Protein AF-A0A0B7BTR5-F1 (afdb_monomer)

Secondary structure (DSSP, 8-state):
--HHHHHHHHHHHHHHHHHHTT--GGG---HHHHHHHHTPPPHHHHHHHHHHHHHHHHHTS-TTSHHHHHHT-----

Structure (mmCIF, N/CA/C/O backbone):
data_AF-A0A0B7BTR5-F1
#
_entry.id   AF-A0A0B7BTR5-F1
#
loop_
_atom_site.group_PDB
_atom_site.id
_atom_site.type_symbol
_atom_site.label_atom_id
_atom_site.label_alt_id
_atom_site.label_comp_id
_atom_site.label_asym_id
_atom_site.label_entity_id
_atom_site.label_seq_id
_atom_site.pdbx_PDB_ins_code
_atom_site.Cartn_x
_atom_site.Cartn_y
_atom_site.Cartn_z
_atom_site.occupancy
_atom_site.B_iso_or_equiv
_atom_site.auth_seq_id
_atom_site.auth_comp_id
_atom_site.auth_asym_id
_atom_site.auth_atom_id
_atom_site.pdbx_PDB_model_num
ATOM 1 N N . MET A 1 1 ? 8.921 -3.186 -1.279 1.00 79.62 1 MET A N 1
ATOM 2 C CA . MET A 1 1 ? 8.422 -2.138 -0.360 1.00 79.62 1 MET A CA 1
ATOM 3 C C . MET A 1 1 ? 9.121 -2.406 0.955 1.00 79.62 1 MET A C 1
ATOM 5 O O . MET A 1 1 ? 9.101 -3.555 1.370 1.00 79.62 1 MET A O 1
ATOM 9 N N . THR A 1 2 ? 9.866 -1.448 1.505 1.00 93.12 2 THR A N 1
ATOM 10 C CA . THR A 1 2 ? 10.604 -1.674 2.760 1.00 93.12 2 THR A CA 1
ATOM 11 C C . THR A 1 2 ? 9.644 -1.587 3.942 1.00 93.12 2 THR A C 1
ATOM 13 O O . THR A 1 2 ? 8.664 -0.846 3.866 1.00 93.12 2 THR A O 1
ATOM 16 N N . LYS A 1 3 ? 9.933 -2.298 5.040 1.00 91.88 3 LYS A N 1
ATOM 17 C CA . LYS A 1 3 ? 9.104 -2.268 6.261 1.00 91.88 3 LYS A CA 1
ATOM 18 C C . LYS A 1 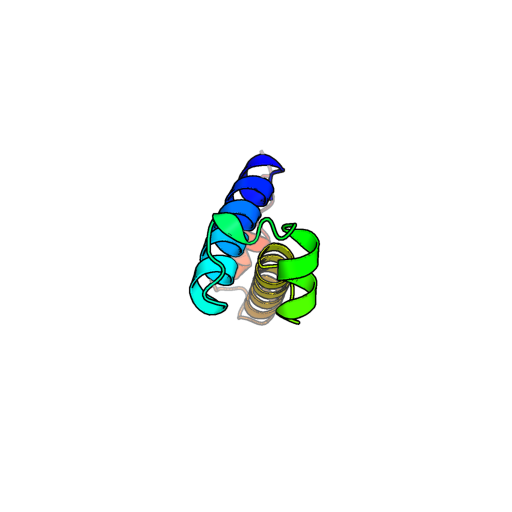3 ? 8.877 -0.842 6.790 1.00 91.88 3 LYS A C 1
ATOM 20 O O . LYS A 1 3 ? 7.784 -0.533 7.250 1.00 91.88 3 LYS A O 1
ATOM 25 N N . ASP A 1 4 ? 9.873 0.037 6.663 1.00 95.88 4 ASP A N 1
ATOM 26 C CA . ASP A 1 4 ? 9.760 1.456 7.038 1.00 95.88 4 ASP A CA 1
ATOM 27 C C . ASP A 1 4 ? 8.677 2.194 6.229 1.00 95.88 4 ASP A C 1
ATOM 29 O O . ASP A 1 4 ? 7.802 2.850 6.795 1.00 95.88 4 ASP A O 1
ATOM 33 N N . ILE A 1 5 ? 8.677 2.029 4.902 1.00 94.50 5 ILE A N 1
ATOM 34 C CA . ILE A 1 5 ? 7.668 2.643 4.029 1.00 94.50 5 ILE A CA 1
ATOM 35 C C . ILE A 1 5 ? 6.276 2.076 4.337 1.00 94.50 5 ILE A C 1
ATOM 37 O O . ILE A 1 5 ? 5.301 2.826 4.341 1.00 94.50 5 ILE A O 1
ATOM 41 N N . GLU A 1 6 ? 6.169 0.774 4.617 1.00 93.31 6 GLU A N 1
ATOM 42 C CA . GLU A 1 6 ? 4.895 0.148 5.004 1.00 93.31 6 GLU A CA 1
ATOM 43 C C . GLU A 1 6 ? 4.345 0.738 6.303 1.00 93.31 6 GLU A C 1
ATOM 45 O O . GLU A 1 6 ? 3.171 1.100 6.358 1.00 93.31 6 GLU A O 1
ATOM 50 N N . SER A 1 7 ? 5.199 0.911 7.314 1.00 92.94 7 SER A N 1
ATOM 51 C CA . SER A 1 7 ? 4.817 1.519 8.592 1.00 92.94 7 SER A CA 1
ATOM 52 C C . SER A 1 7 ? 4.308 2.953 8.414 1.00 92.94 7 SER A C 1
ATOM 54 O O . SER A 1 7 ? 3.226 3.300 8.894 1.00 92.94 7 SER A O 1
ATOM 56 N N . LYS A 1 8 ? 5.026 3.773 7.633 1.00 94.94 8 LYS A N 1
ATOM 57 C CA . LYS A 1 8 ? 4.625 5.158 7.328 1.00 94.94 8 LYS A CA 1
ATOM 58 C C . LYS A 1 8 ? 3.286 5.227 6.595 1.00 94.94 8 LYS A C 1
ATOM 60 O O . LYS A 1 8 ? 2.450 6.070 6.921 1.00 94.94 8 LYS A O 1
ATOM 65 N N . LEU A 1 9 ? 3.061 4.330 5.636 1.00 94.50 9 LEU A N 1
ATOM 66 C CA . LEU A 1 9 ? 1.794 4.241 4.910 1.00 94.50 9 LEU A CA 1
ATOM 67 C C . LEU A 1 9 ? 0.635 3.833 5.826 1.00 94.50 9 LEU A C 1
ATOM 69 O O . LEU A 1 9 ? -0.423 4.455 5.766 1.00 94.50 9 LEU A O 1
ATOM 73 N N . ASN A 1 10 ? 0.841 2.852 6.705 1.00 91.25 10 ASN A N 1
ATOM 74 C CA . ASN A 1 10 ? -0.177 2.421 7.665 1.00 91.25 10 ASN A CA 1
ATOM 75 C C . ASN A 1 10 ? -0.525 3.541 8.662 1.00 91.25 10 ASN A C 1
ATOM 77 O O . ASN A 1 10 ? -1.698 3.762 8.962 1.00 91.25 10 ASN A O 1
ATOM 81 N N . ALA A 1 11 ? 0.475 4.286 9.148 1.00 92.25 11 ALA A N 1
ATOM 82 C CA . ALA A 1 11 ? 0.259 5.431 10.033 1.00 92.25 11 ALA A CA 1
ATOM 83 C C . ALA A 1 11 ? -0.537 6.551 9.341 1.00 92.25 11 ALA A C 1
ATOM 85 O O . ALA A 1 11 ? -1.483 7.093 9.921 1.00 92.25 11 ALA A O 1
ATOM 86 N N . PHE A 1 12 ? -0.193 6.863 8.087 1.00 93.50 12 PHE A N 1
ATOM 87 C CA . PHE A 1 12 ? -0.942 7.811 7.263 1.00 93.50 12 PHE A CA 1
ATOM 88 C C . PHE A 1 12 ? -2.401 7.372 7.087 1.00 93.50 12 PHE A C 1
ATOM 90 O O . PHE A 1 12 ? -3.322 8.148 7.334 1.00 93.50 12 PHE A O 1
ATOM 97 N N . GLU A 1 13 ? -2.613 6.112 6.723 1.00 93.88 13 GLU A N 1
ATOM 98 C CA . GLU A 1 13 ? -3.938 5.549 6.494 1.00 93.88 13 GLU A CA 1
ATOM 99 C C . GLU A 1 13 ? -4.804 5.569 7.764 1.00 93.88 13 GLU A C 1
ATOM 101 O O . GLU A 1 13 ? -5.948 6.020 7.721 1.00 93.88 13 GLU A O 1
ATOM 106 N N . ASN A 1 14 ? -4.243 5.189 8.916 1.00 92.06 14 ASN A N 1
ATOM 107 C CA . ASN A 1 14 ? -4.939 5.250 10.204 1.00 92.06 14 ASN A CA 1
ATOM 108 C C . ASN A 1 14 ? -5.326 6.687 10.586 1.00 92.06 14 ASN A C 1
ATOM 110 O O . ASN A 1 14 ? -6.419 6.913 11.109 1.00 92.06 14 ASN A O 1
ATOM 114 N N . ARG A 1 15 ? -4.464 7.674 10.302 1.00 92.81 15 ARG A N 1
ATOM 115 C CA . ARG A 1 15 ? -4.780 9.095 10.515 1.00 92.81 15 ARG A CA 1
ATOM 116 C C . ARG A 1 15 ? -5.945 9.544 9.630 1.00 92.81 15 ARG A C 1
ATOM 118 O O . ARG A 1 15 ? -6.836 10.242 10.112 1.00 92.81 15 ARG A O 1
ATOM 125 N N . CYS A 1 16 ? -5.956 9.139 8.360 1.00 93.69 16 CYS A N 1
ATOM 126 C CA . CYS A 1 16 ? -7.058 9.426 7.443 1.00 93.69 16 CYS A CA 1
ATOM 127 C C . CYS A 1 16 ? -8.368 8.784 7.911 1.00 93.69 16 CYS A C 1
ATOM 129 O O . CYS A 1 16 ? -9.377 9.479 7.995 1.00 93.69 16 CYS A O 1
ATOM 131 N N . LEU A 1 17 ? -8.350 7.499 8.276 1.00 93.56 17 LEU A N 1
ATOM 132 C CA . LEU A 1 17 ? -9.540 6.785 8.741 1.00 93.56 17 LEU A CA 1
ATOM 133 C C . LEU A 1 17 ? -10.141 7.396 10.007 1.00 93.56 17 LEU A C 1
ATOM 135 O O . LEU A 1 17 ? -11.351 7.602 10.060 1.00 93.56 17 LEU A O 1
ATOM 139 N N . ARG A 1 18 ? -9.309 7.750 10.996 1.00 93.25 18 ARG A N 1
ATOM 140 C CA . ARG A 1 18 ? -9.773 8.442 12.212 1.00 93.25 18 ARG A CA 1
ATOM 141 C C . ARG A 1 18 ? -10.481 9.753 11.880 1.00 93.25 18 ARG A C 1
ATOM 143 O O . ARG A 1 18 ? -11.523 10.039 12.458 1.00 93.25 18 ARG A O 1
ATOM 150 N N . LYS A 1 19 ? -9.949 10.517 10.920 1.00 93.88 19 LYS A N 1
ATOM 151 C CA . LYS A 1 19 ? -10.561 11.775 10.474 1.00 93.88 19 LYS A CA 1
ATOM 152 C C . LYS A 1 19 ? -11.877 11.547 9.722 1.00 93.88 19 LYS A C 1
ATOM 154 O O . LYS A 1 19 ? -12.834 12.265 9.977 1.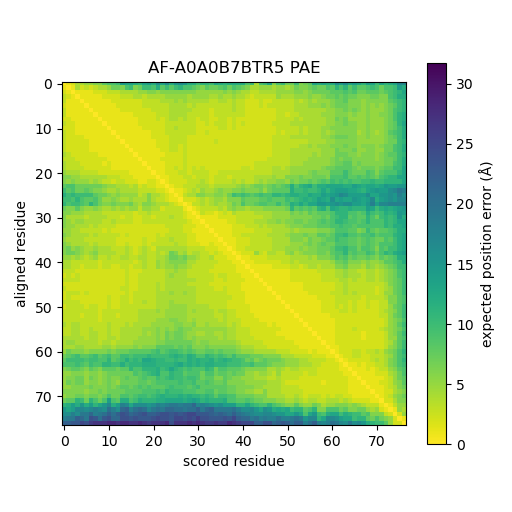00 93.88 19 LYS A O 1
ATOM 159 N N . ILE A 1 20 ? 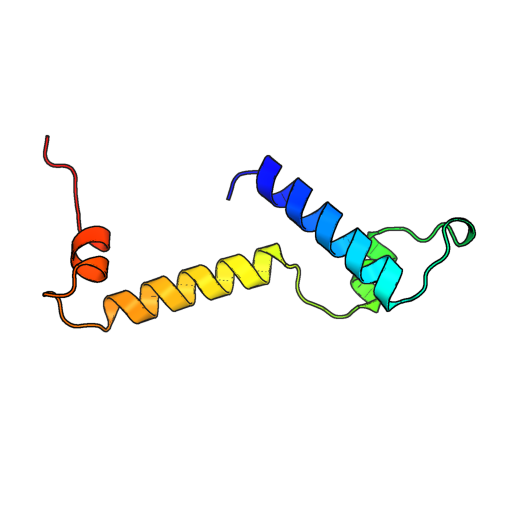-11.929 10.564 8.821 1.00 94.06 20 ILE A N 1
ATOM 160 C CA . ILE A 1 20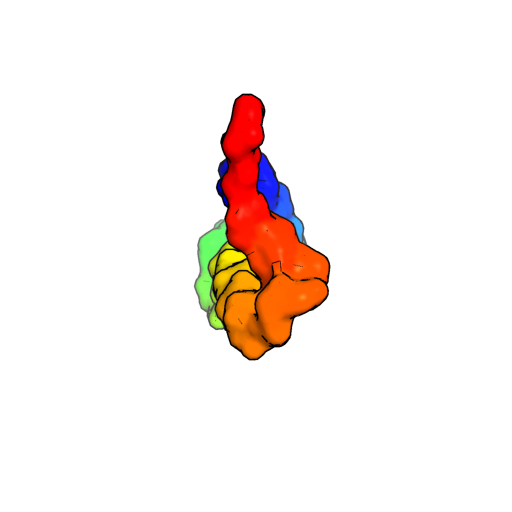 ? -13.128 10.242 8.026 1.00 94.06 20 ILE A CA 1
ATOM 161 C C . ILE A 1 20 ? -14.263 9.741 8.923 1.00 94.06 20 ILE A C 1
ATOM 163 O O . ILE A 1 20 ? -15.401 10.164 8.763 1.00 94.06 20 ILE A O 1
ATOM 167 N N . MET A 1 21 ? -13.949 8.875 9.887 1.00 92.38 21 MET A N 1
ATOM 168 C CA . MET A 1 21 ? -14.928 8.328 10.830 1.00 92.38 21 MET A CA 1
ATOM 169 C C . MET A 1 21 ? -15.198 9.244 12.031 1.00 92.38 21 MET A C 1
ATOM 171 O O . MET A 1 21 ? -15.930 8.853 12.933 1.00 92.38 21 MET A O 1
ATOM 175 N N . ASN A 1 22 ? -14.611 10.445 12.052 1.00 93.94 22 ASN A N 1
ATOM 176 C CA . ASN A 1 22 ? -14.771 11.436 13.116 1.00 93.94 22 ASN A CA 1
ATOM 177 C C . ASN A 1 22 ?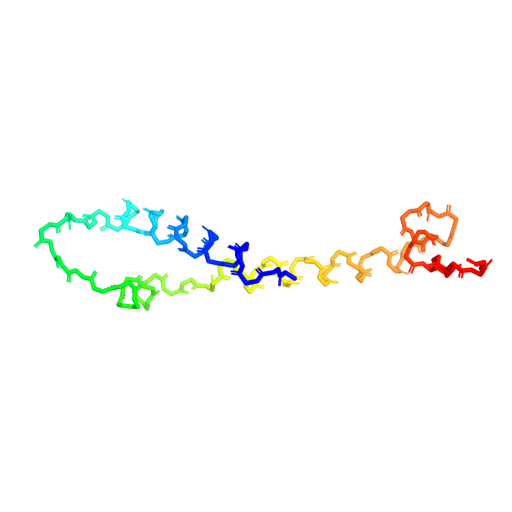 -14.467 10.902 14.533 1.00 93.94 22 ASN A C 1
ATOM 179 O O . ASN A 1 22 ? -15.119 11.284 15.501 1.00 93.94 22 ASN A O 1
ATOM 183 N N . ILE A 1 23 ? -13.470 10.021 14.657 1.00 92.62 23 ILE A N 1
ATOM 184 C CA . ILE A 1 23 ? -13.094 9.401 15.934 1.00 92.62 23 ILE A CA 1
ATOM 185 C C . ILE A 1 23 ? -12.283 10.399 16.749 1.00 92.62 23 ILE A C 1
ATOM 187 O O . ILE A 1 23 ? -11.180 10.799 16.350 1.00 92.62 23 ILE A O 1
ATOM 191 N N . LYS A 1 24 ? -12.810 10.771 17.913 1.00 90.12 24 LYS A N 1
ATOM 192 C CA . LYS A 1 24 ? -12.119 11.666 18.840 1.00 90.12 24 LYS A CA 1
ATOM 193 C C . LYS A 1 24 ? -11.017 10.929 19.597 1.00 90.12 24 LYS A C 1
ATOM 195 O O . LYS A 1 24 ? -11.023 9.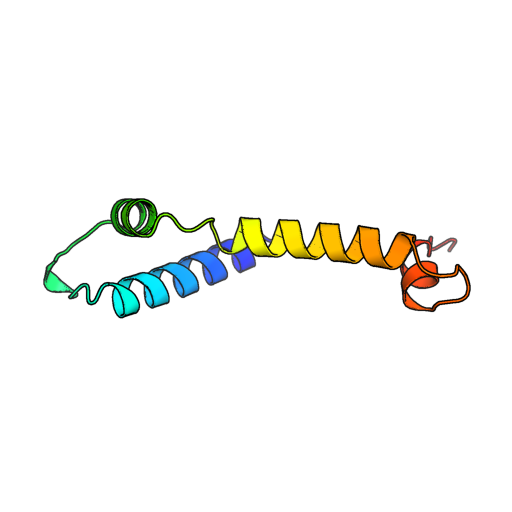710 19.752 1.00 90.12 24 LYS A O 1
ATOM 200 N N . TRP A 1 25 ? -10.045 11.688 20.095 1.00 83.12 25 TRP A N 1
ATOM 201 C CA . TRP A 1 25 ? -8.909 11.137 20.842 1.00 83.12 25 TRP A CA 1
ATOM 202 C C . TRP A 1 25 ? -9.335 10.419 22.136 1.00 83.12 25 TRP A C 1
ATOM 204 O O . TRP A 1 25 ? -8.661 9.484 22.555 1.00 83.12 25 TRP A O 1
ATOM 214 N N . ASN A 1 26 ? -10.461 10.818 22.734 1.00 90.62 26 ASN A N 1
ATOM 215 C CA . ASN A 1 26 ? -11.003 10.252 23.970 1.00 90.62 26 ASN A CA 1
ATOM 216 C C . ASN A 1 26 ? -11.854 8.987 23.758 1.00 90.62 26 ASN A C 1
ATOM 218 O O . ASN A 1 26 ? -12.273 8.377 24.734 1.00 90.62 26 ASN A O 1
ATOM 222 N N . GLU A 1 27 ? -12.109 8.579 22.512 1.00 86.81 27 GLU A N 1
ATOM 223 C CA . GLU A 1 27 ? -12.862 7.354 22.204 1.00 86.81 27 GLU A CA 1
ATOM 224 C C . GLU A 1 27 ? -11.984 6.089 22.253 1.00 86.81 27 GLU A C 1
ATOM 226 O O . GLU A 1 27 ? -12.503 4.995 22.068 1.00 86.81 27 GLU A O 1
ATOM 231 N N . PHE A 1 28 ? -10.665 6.227 22.479 1.00 82.00 28 PHE A N 1
ATOM 232 C CA . PHE A 1 28 ? -9.675 5.151 22.690 1.00 82.00 28 PHE A CA 1
ATOM 233 C C . PHE A 1 28 ? -9.849 3.884 21.829 1.00 82.00 28 PHE A C 1
ATOM 235 O O . PHE A 1 28 ? -9.524 2.778 22.256 1.00 82.00 28 PHE A O 1
ATOM 242 N N . ARG A 1 29 ? -10.303 4.035 20.580 1.00 87.56 29 ARG A N 1
ATOM 243 C CA . ARG A 1 29 ? -10.442 2.910 19.650 1.00 87.56 29 ARG A CA 1
ATOM 244 C C . ARG A 1 29 ? -9.099 2.438 19.125 1.00 87.56 29 ARG A C 1
ATOM 246 O O . ARG A 1 29 ? -8.253 3.251 18.702 1.00 87.56 29 ARG A O 1
ATOM 253 N N . ARG A 1 30 ? -8.933 1.118 19.105 1.00 89.62 30 ARG A N 1
ATOM 254 C CA . ARG A 1 30 ? -7.740 0.474 18.571 1.00 89.62 30 ARG A CA 1
ATOM 255 C C . ARG A 1 30 ? -7.693 0.631 17.050 1.00 89.62 30 ARG A C 1
ATOM 257 O O . ARG A 1 30 ? -8.695 0.874 16.381 1.00 89.62 30 ARG A O 1
ATOM 264 N N . SER A 1 31 ? -6.488 0.599 16.491 1.00 87.81 31 SER A N 1
ATOM 265 C CA . SER A 1 31 ? -6.294 0.890 15.063 1.00 87.81 31 SER A CA 1
ATOM 266 C C . SER A 1 31 ? -6.783 -0.239 14.145 1.00 87.81 31 SER A C 1
ATOM 268 O O . SER A 1 31 ? -7.140 0.034 13.003 1.00 87.81 31 SER A O 1
ATOM 270 N N . ASP A 1 32 ? -6.805 -1.475 14.637 1.00 88.94 32 ASP A N 1
ATOM 271 C CA . ASP A 1 32 ? -7.424 -2.652 14.015 1.00 88.94 32 ASP A CA 1
ATOM 272 C C . ASP A 1 32 ? -8.955 -2.541 13.985 1.00 88.94 32 ASP A C 1
ATOM 274 O O . ASP A 1 32 ? -9.543 -2.694 12.923 1.00 88.94 32 ASP A O 1
ATOM 278 N N . GLU A 1 33 ? -9.604 -2.124 15.073 1.00 91.75 33 GLU A N 1
ATOM 279 C CA . GLU A 1 33 ? -11.065 -1.904 15.078 1.00 91.75 33 GLU A CA 1
ATOM 280 C C . GLU A 1 33 ? -11.487 -0.846 14.044 1.00 91.75 33 GLU A C 1
ATOM 282 O O . GLU A 1 33 ? -12.429 -1.018 13.274 1.00 91.75 33 GLU A O 1
ATOM 287 N N . ILE A 1 34 ? -10.734 0.255 13.978 1.00 90.94 34 ILE A N 1
ATOM 288 C CA . ILE A 1 34 ? -10.915 1.334 12.993 1.00 90.94 34 ILE A CA 1
ATOM 289 C C . ILE A 1 34 ? -10.728 0.813 11.567 1.00 90.94 34 ILE A C 1
ATOM 291 O O . ILE A 1 34 ? -11.394 1.271 10.634 1.00 90.94 34 ILE A O 1
ATOM 295 N N . ARG A 1 35 ? -9.810 -0.138 11.389 1.00 91.00 35 ARG A N 1
ATOM 296 C CA . ARG A 1 35 ? -9.560 -0.769 10.101 1.00 91.00 35 ARG A CA 1
ATOM 297 C C . ARG A 1 35 ? -10.742 -1.619 9.671 1.00 91.00 35 ARG A C 1
ATOM 299 O O . ARG A 1 35 ? -11.220 -1.441 8.550 1.00 91.00 35 ARG A O 1
ATOM 306 N N . ASP A 1 36 ? -11.211 -2.481 10.559 1.00 91.25 36 ASP A N 1
ATOM 307 C CA . ASP A 1 36 ? -12.300 -3.413 10.286 1.00 91.25 36 ASP A CA 1
ATOM 308 C C . ASP A 1 36 ? -13.593 -2.658 9.971 1.00 91.25 36 ASP A C 1
ATOM 310 O O . ASP A 1 36 ? -14.262 -2.952 8.980 1.00 91.25 36 ASP A O 1
ATOM 314 N N . MET A 1 37 ? -13.867 -1.579 10.713 1.00 90.69 37 MET A N 1
ATOM 315 C CA . MET A 1 37 ? -14.992 -0.680 10.442 1.00 90.69 37 MET A CA 1
ATOM 316 C C . MET A 1 37 ? -14.934 -0.020 9.062 1.00 90.69 37 MET A C 1
ATOM 318 O O . MET A 1 37 ? -15.975 0.248 8.467 1.00 90.69 37 MET A O 1
ATOM 322 N N . SER A 1 38 ? -13.736 0.270 8.544 1.00 91.44 38 SER A N 1
ATOM 323 C CA . SER A 1 38 ? -13.604 0.932 7.242 1.00 91.44 38 SER A CA 1
ATOM 324 C C . SER A 1 38 ? -14.012 0.035 6.068 1.00 91.44 38 SER A C 1
ATOM 326 O O . SER A 1 38 ? -14.340 0.546 4.994 1.00 91.44 38 SER A O 1
ATOM 328 N N . GLY A 1 39 ? -13.916 -1.292 6.227 1.00 90.31 39 GLY A N 1
ATOM 329 C CA . GLY A 1 39 ? -14.084 -2.263 5.141 1.00 90.31 39 GLY A CA 1
ATOM 330 C C . GLY A 1 39 ? -13.126 -2.061 3.955 1.00 90.31 39 GLY A C 1
ATOM 331 O O . GLY A 1 39 ? -13.301 -2.684 2.907 1.00 90.31 39 GLY A O 1
ATOM 332 N N . GLN A 1 40 ? -12.134 -1.169 4.074 1.00 89.31 40 GLN A N 1
ATOM 333 C CA . GLN A 1 40 ? -11.223 -0.831 2.988 1.00 89.31 40 GLN A CA 1
ATOM 334 C C . GLN A 1 40 ? -10.015 -1.772 2.968 1.00 89.31 40 GLN A C 1
ATOM 336 O O . GLN A 1 40 ? -9.469 -2.115 4.022 1.00 89.31 40 GLN A O 1
ATOM 341 N N . PRO A 1 41 ? -9.524 -2.147 1.774 1.00 91.25 41 PRO A N 1
ATOM 342 C CA . PRO A 1 41 ? -8.265 -2.864 1.663 1.00 91.25 41 PRO A CA 1
ATOM 343 C C . PRO A 1 41 ? -7.111 -1.976 2.134 1.00 91.25 41 PRO A C 1
ATOM 345 O O . PRO A 1 41 ? -7.085 -0.782 1.838 1.00 91.25 41 PRO A O 1
ATOM 348 N N . LEU A 1 42 ? -6.113 -2.583 2.781 1.00 90.31 42 LEU A N 1
ATOM 349 C CA . LEU A 1 42 ? -4.894 -1.882 3.188 1.00 90.31 42 LEU A CA 1
ATOM 350 C C . LEU A 1 42 ? -4.271 -1.128 2.006 1.00 90.31 42 LEU A C 1
ATOM 352 O O . LEU A 1 42 ? -4.106 -1.680 0.907 1.00 90.31 42 LEU A O 1
ATOM 356 N N . VAL A 1 43 ? -3.841 0.108 2.252 1.00 92.31 43 VAL A N 1
ATOM 357 C CA . VAL A 1 43 ? -3.160 0.948 1.254 1.00 92.31 43 VAL A CA 1
ATOM 358 C C . VAL A 1 43 ? -1.966 0.229 0.613 1.00 92.31 43 VAL A C 1
ATOM 360 O O . VAL A 1 43 ? -1.737 0.325 -0.596 1.00 92.31 43 VAL A O 1
ATOM 363 N N . THR A 1 44 ? -1.245 -0.574 1.395 1.00 92.50 44 THR A N 1
ATOM 364 C CA . THR A 1 44 ? -0.120 -1.400 0.942 1.00 92.50 44 THR A CA 1
ATOM 365 C C . THR A 1 44 ? -0.558 -2.441 -0.091 1.00 92.50 44 THR A C 1
ATOM 367 O O . THR A 1 44 ? 0.084 -2.582 -1.137 1.00 92.50 44 THR A O 1
ATOM 370 N N . THR A 1 45 ? -1.687 -3.114 0.139 1.00 92.94 45 THR A N 1
ATOM 371 C CA . THR A 1 45 ? -2.304 -4.068 -0.795 1.00 92.94 45 THR A CA 1
ATOM 372 C C . THR A 1 45 ? -2.725 -3.380 -2.091 1.00 92.94 45 THR A C 1
ATOM 374 O O . THR A 1 45 ? -2.429 -3.874 -3.184 1.00 92.94 45 THR A O 1
ATOM 377 N N . VAL A 1 46 ? -3.344 -2.198 -1.998 1.00 94.62 46 VAL A N 1
ATOM 378 C CA . VAL A 1 46 ? -3.752 -1.409 -3.172 1.00 94.62 46 VAL A CA 1
ATOM 379 C C . VAL A 1 46 ? -2.540 -0.999 -4.010 1.00 94.62 46 VAL A C 1
ATOM 381 O O . VAL A 1 46 ? -2.540 -1.184 -5.231 1.00 94.62 46 VAL A O 1
ATOM 384 N N . ILE A 1 47 ? -1.482 -0.490 -3.373 1.00 94.56 47 ILE A N 1
ATOM 385 C CA . ILE A 1 47 ? -0.243 -0.088 -4.054 1.00 94.56 47 ILE A CA 1
ATOM 386 C C . ILE A 1 47 ? 0.412 -1.290 -4.739 1.00 94.56 47 ILE A C 1
ATOM 388 O O . ILE A 1 47 ? 0.795 -1.189 -5.907 1.00 94.56 47 ILE A O 1
ATOM 392 N N . ARG A 1 48 ? 0.506 -2.443 -4.063 1.00 94.56 48 ARG A N 1
ATOM 393 C CA . ARG A 1 48 ? 1.060 -3.677 -4.653 1.00 94.56 48 ARG A CA 1
ATOM 394 C C . ARG A 1 48 ? 0.254 -4.114 -5.876 1.00 94.56 48 ARG A C 1
ATOM 396 O O . ARG A 1 48 ? 0.841 -4.349 -6.930 1.00 94.56 48 ARG A O 1
ATOM 403 N N . LYS A 1 49 ? -1.080 -4.131 -5.782 1.00 96.44 49 LYS A N 1
ATOM 404 C CA . LYS A 1 49 ? -1.966 -4.467 -6.910 1.00 96.44 49 LYS A CA 1
ATOM 405 C C . LYS A 1 49 ? -1.776 -3.513 -8.093 1.00 96.44 49 LYS A C 1
ATOM 407 O O . LYS A 1 49 ? -1.702 -3.959 -9.238 1.00 96.44 49 LYS A O 1
ATOM 412 N N . ARG A 1 50 ? -1.666 -2.205 -7.836 1.00 96.69 50 ARG A N 1
ATOM 413 C CA . ARG A 1 50 ? -1.431 -1.192 -8.881 1.00 96.69 50 ARG A CA 1
ATOM 414 C C . ARG A 1 50 ? -0.067 -1.355 -9.547 1.00 96.69 50 ARG A C 1
ATOM 416 O O . ARG A 1 50 ? -0.002 -1.285 -10.770 1.00 96.69 50 ARG A O 1
ATOM 423 N N . ARG A 1 51 ? 0.992 -1.632 -8.778 1.00 95.31 51 ARG A N 1
ATOM 424 C CA . ARG A 1 51 ? 2.332 -1.918 -9.320 1.00 95.31 51 ARG A CA 1
ATOM 425 C C . ARG A 1 51 ? 2.309 -3.119 -10.262 1.00 95.31 51 ARG A C 1
ATOM 427 O O . ARG A 1 51 ? 2.774 -3.002 -11.389 1.00 95.31 51 ARG A O 1
ATOM 434 N N . TRP A 1 52 ? 1.690 -4.226 -9.855 1.00 96.19 52 TRP A N 1
ATOM 435 C CA . TRP A 1 52 ? 1.564 -5.406 -10.717 1.00 96.19 52 TRP A CA 1
ATOM 436 C C . TRP A 1 52 ? 0.745 -5.140 -11.978 1.00 96.19 52 TRP A C 1
ATOM 438 O O . TRP A 1 52 ? 1.139 -5.541 -13.073 1.00 96.19 52 TRP A O 1
ATOM 448 N N . ARG A 1 53 ? -0.365 -4.403 -11.854 1.00 97.38 53 ARG A N 1
ATOM 449 C CA . ARG A 1 53 ? -1.153 -3.980 -13.017 1.00 97.38 53 ARG A CA 1
ATOM 450 C C . ARG A 1 53 ? -0.325 -3.124 -13.976 1.00 97.38 53 ARG A C 1
ATOM 452 O O . ARG A 1 53 ? -0.437 -3.313 -15.183 1.00 97.38 53 ARG A O 1
ATOM 459 N N . TYR A 1 54 ? 0.497 -2.217 -13.452 1.00 95.38 54 TYR A N 1
ATOM 460 C CA . TYR A 1 54 ? 1.386 -1.381 -14.254 1.00 95.38 54 TYR A CA 1
ATOM 461 C C . TYR A 1 54 ? 2.440 -2.215 -14.989 1.00 95.38 54 TYR A C 1
ATOM 463 O O . TYR A 1 54 ? 2.573 -2.068 -16.198 1.00 95.38 54 TYR A O 1
ATOM 471 N N . VAL A 1 55 ? 3.106 -3.153 -14.307 1.00 95.12 55 VAL A N 1
ATOM 472 C CA . VAL A 1 55 ? 4.056 -4.082 -14.947 1.00 95.12 55 VAL A CA 1
ATOM 473 C C . VAL A 1 55 ? 3.377 -4.846 -16.084 1.00 95.12 55 VAL A C 1
ATOM 475 O O . VAL A 1 55 ? 3.847 -4.811 -17.219 1.00 95.12 55 VAL A O 1
ATOM 478 N N . GLY A 1 56 ? 2.216 -5.454 -15.824 1.00 95.75 56 GLY A N 1
ATOM 479 C CA . GLY A 1 56 ? 1.464 -6.168 -16.855 1.00 95.75 56 GLY A CA 1
ATOM 480 C C . GLY A 1 56 ? 1.001 -5.266 -18.005 1.00 95.75 56 GLY A C 1
ATOM 481 O O . GLY A 1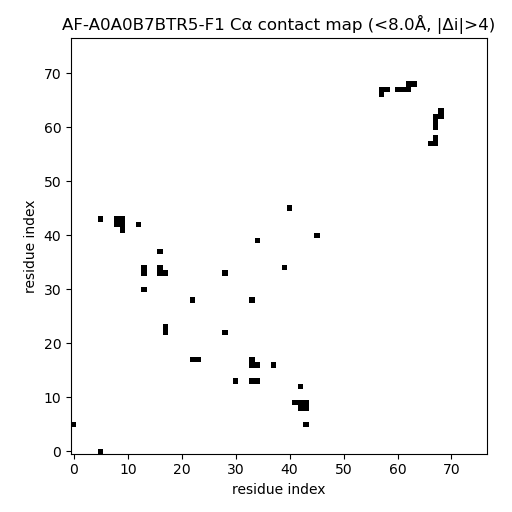 56 ? 0.950 -5.704 -19.152 1.00 95.75 56 GLY A O 1
ATOM 482 N N . HIS A 1 57 ? 0.650 -4.006 -17.739 1.00 95.12 57 HIS A N 1
ATOM 483 C CA . HIS A 1 57 ? 0.330 -3.043 -18.794 1.00 95.12 57 HIS A CA 1
ATOM 484 C C . HIS A 1 57 ? 1.554 -2.749 -19.665 1.00 95.12 57 HIS A C 1
ATOM 486 O O . HIS A 1 57 ? 1.455 -2.794 -20.889 1.00 95.12 57 HIS A O 1
ATOM 492 N N . THR A 1 58 ? 2.708 -2.501 -19.046 1.00 95.19 58 THR A N 1
ATOM 493 C CA . THR A 1 58 ? 3.950 -2.203 -19.760 1.00 95.19 58 THR A CA 1
ATOM 494 C C . THR A 1 58 ? 4.418 -3.385 -20.604 1.00 95.19 58 THR A C 1
ATOM 496 O O . THR A 1 58 ? 4.802 -3.187 -21.753 1.00 95.19 58 THR A O 1
ATOM 499 N N . LEU A 1 59 ? 4.296 -4.619 -20.104 1.00 93.88 59 LEU A N 1
ATOM 500 C CA . LEU A 1 59 ? 4.649 -5.827 -20.859 1.00 93.88 59 LEU A CA 1
ATOM 501 C C . LEU A 1 59 ? 3.788 -6.039 -22.118 1.00 93.88 59 LEU A C 1
ATOM 503 O O . LEU A 1 59 ? 4.273 -6.612 -23.090 1.00 93.88 59 LEU A O 1
ATOM 507 N N . ARG A 1 60 ? 2.543 -5.545 -22.146 1.00 94.94 60 ARG A N 1
ATOM 508 C CA . ARG A 1 60 ? 1.666 -5.621 -23.333 1.00 94.94 60 ARG A CA 1
ATOM 509 C C . ARG A 1 60 ? 1.940 -4.535 -24.381 1.00 94.94 60 ARG A C 1
ATOM 511 O O . ARG A 1 60 ? 1.362 -4.581 -25.460 1.00 94.94 60 ARG A O 1
ATOM 518 N N . ARG A 1 61 ? 2.778 -3.535 -24.084 1.00 93.44 61 ARG A N 1
ATOM 519 C CA . ARG A 1 61 ? 3.159 -2.487 -25.050 1.00 93.44 61 ARG A CA 1
ATOM 520 C C . ARG A 1 61 ? 4.197 -3.013 -26.055 1.00 93.44 61 ARG A C 1
ATOM 522 O O . ARG A 1 61 ? 4.791 -4.068 -25.844 1.00 93.44 61 ARG A O 1
ATOM 529 N N . ASN A 1 62 ? 4.423 -2.269 -27.141 1.00 93.69 62 ASN A N 1
ATOM 530 C CA . ASN A 1 62 ? 5.472 -2.558 -28.130 1.00 93.69 62 ASN A CA 1
ATOM 531 C C . ASN A 1 62 ? 6.863 -2.613 -27.454 1.00 93.69 62 ASN A C 1
ATOM 533 O O . ASN A 1 62 ? 7.154 -1.802 -26.572 1.00 93.69 62 ASN A O 1
ATOM 537 N N . ASP A 1 63 ? 7.707 -3.557 -27.875 1.00 89.62 63 ASP A N 1
ATOM 538 C CA . ASP A 1 63 ? 9.087 -3.753 -27.407 1.00 89.62 63 ASP A CA 1
ATOM 539 C C . ASP A 1 63 ? 10.015 -2.558 -27.648 1.00 89.62 63 ASP A C 1
ATOM 541 O O . ASP A 1 63 ? 11.004 -2.405 -26.941 1.00 89.62 63 ASP A O 1
ATOM 545 N N . GLN A 1 64 ? 9.676 -1.666 -28.577 1.00 92.50 64 GLN A N 1
ATOM 546 C CA . GLN A 1 64 ? 10.422 -0.425 -28.821 1.00 92.50 64 GLN A CA 1
ATOM 547 C C . GLN A 1 64 ? 10.169 0.652 -27.750 1.00 92.50 64 GLN A C 1
ATOM 549 O O . GLN A 1 64 ? 10.821 1.693 -27.734 1.00 92.50 64 GLN A O 1
ATOM 554 N N . ARG A 1 65 ? 9.191 0.457 -26.854 1.00 93.06 65 ARG A N 1
ATOM 555 C CA . ARG A 1 65 ? 8.873 1.441 -25.813 1.00 93.06 65 ARG A CA 1
ATOM 556 C C . ARG A 1 65 ? 9.907 1.370 -24.693 1.00 93.06 65 ARG A C 1
ATOM 558 O O . ARG A 1 65 ? 10.034 0.334 -24.043 1.00 93.06 65 ARG A O 1
ATOM 565 N N . ILE A 1 66 ? 10.515 2.517 -24.385 1.00 92.38 66 ILE A N 1
ATOM 566 C CA . ILE A 1 66 ? 11.517 2.688 -23.317 1.00 92.38 66 ILE A CA 1
ATOM 567 C C . ILE A 1 66 ? 11.124 1.978 -22.006 1.00 92.38 66 ILE A C 1
ATOM 569 O O . ILE A 1 66 ? 11.937 1.215 -21.494 1.00 92.38 66 ILE A O 1
ATOM 573 N N . PRO A 1 67 ? 9.887 2.101 -21.469 1.00 91.88 67 PRO A N 1
ATOM 574 C CA . PRO A 1 67 ? 9.537 1.425 -20.217 1.00 91.88 67 PRO A CA 1
ATOM 575 C C . PRO A 1 67 ? 9.571 -0.110 -20.291 1.00 91.88 67 PRO A C 1
ATOM 577 O O . PRO A 1 67 ? 9.834 -0.759 -19.284 1.00 91.88 67 PRO A O 1
ATOM 580 N N . LYS A 1 68 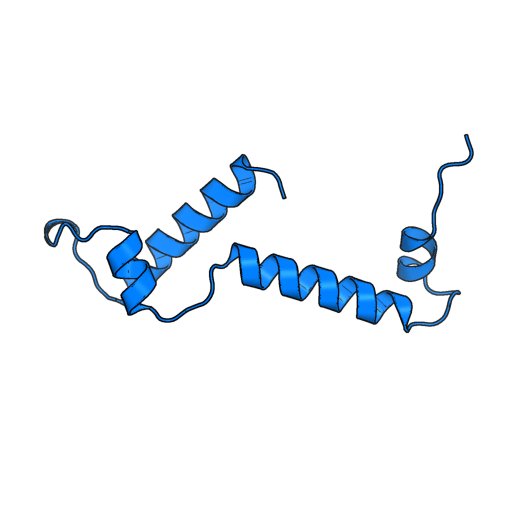? 9.297 -0.705 -21.463 1.00 93.69 68 LYS A N 1
ATOM 581 C CA . LYS A 1 68 ? 9.347 -2.161 -21.665 1.00 93.69 68 LYS A CA 1
ATOM 582 C C . LYS A 1 68 ? 10.781 -2.649 -21.859 1.00 93.69 68 LYS A C 1
ATOM 584 O O . LYS A 1 68 ? 11.116 -3.715 -21.357 1.00 93.69 68 LYS A O 1
ATOM 589 N N . GLN A 1 69 ? 11.621 -1.855 -22.521 1.00 92.12 69 GLN A N 1
ATOM 590 C CA . GLN A 1 69 ? 13.060 -2.114 -22.623 1.00 92.12 69 GLN A CA 1
ATOM 591 C C . GLN A 1 69 ? 13.732 -2.039 -21.251 1.00 92.12 69 GLN A C 1
ATOM 593 O O . GLN A 1 69 ? 14.429 -2.969 -20.872 1.00 92.12 69 GLN A O 1
ATOM 598 N N . ALA A 1 70 ? 13.433 -1.000 -20.467 1.00 92.00 70 ALA A N 1
ATOM 599 C CA . ALA A 1 70 ? 13.945 -0.841 -19.107 1.00 92.00 70 ALA A CA 1
ATOM 600 C C . ALA A 1 70 ? 13.549 -2.007 -18.183 1.00 92.00 70 ALA A C 1
ATOM 602 O O . ALA A 1 70 ? 14.331 -2.406 -17.332 1.00 92.00 70 ALA A O 1
ATOM 603 N N . LEU A 1 71 ? 12.355 -2.585 -18.363 1.00 89.56 71 LEU A N 1
ATOM 604 C CA . LEU A 1 71 ? 11.925 -3.784 -17.629 1.00 89.56 71 LEU A CA 1
ATOM 605 C C . LEU A 1 71 ? 12.708 -5.051 -18.001 1.00 89.56 71 LEU A C 1
ATOM 607 O O . LEU A 1 71 ? 12.798 -5.948 -17.172 1.00 89.56 71 LEU A O 1
ATOM 611 N N . LYS A 1 72 ? 13.207 -5.145 -19.239 1.00 85.88 72 LYS A N 1
ATOM 612 C CA . LYS A 1 72 ? 14.013 -6.271 -19.740 1.00 85.88 72 LYS A CA 1
ATOM 613 C C . LYS A 1 72 ? 15.515 -6.039 -19.573 1.00 85.88 72 LYS A C 1
ATOM 615 O O . LYS A 1 72 ? 16.300 -6.867 -20.015 1.00 85.88 72 LYS A O 1
ATOM 620 N N . TRP A 1 73 ? 15.914 -4.889 -19.037 1.00 84.44 73 TRP A N 1
ATOM 621 C CA . TRP A 1 73 ? 17.318 -4.537 -18.944 1.00 84.44 73 TRP A CA 1
ATOM 622 C C . TRP A 1 73 ? 18.000 -5.435 -17.912 1.00 84.44 73 TRP A C 1
ATOM 624 O O . TRP A 1 73 ? 17.721 -5.348 -16.716 1.00 84.44 73 TRP A O 1
ATOM 634 N N . GLU A 1 74 ? 18.880 -6.301 -18.400 1.00 78.56 74 GLU A N 1
ATOM 635 C CA . GLU A 1 74 ? 19.821 -7.069 -17.595 1.00 78.56 74 GLU A CA 1
ATOM 636 C C . GLU A 1 74 ? 21.180 -6.365 -17.667 1.00 78.56 74 GLU A C 1
ATOM 638 O O . GLU A 1 74 ? 21.664 -6.029 -18.752 1.00 78.56 74 GLU A O 1
ATOM 643 N N . ALA A 1 75 ? 21.775 -6.091 -16.505 1.00 70.38 75 ALA A N 1
ATOM 644 C CA . ALA A 1 75 ? 23.109 -5.515 -16.413 1.00 70.38 75 ALA A CA 1
ATOM 645 C C . ALA A 1 75 ? 24.139 -6.592 -16.776 1.00 70.38 75 ALA A C 1
ATOM 647 O O . ALA A 1 75 ? 24.646 -7.297 -15.909 1.00 70.38 75 ALA A O 1
ATOM 648 N N . ASN A 1 76 ? 24.416 -6.756 -18.065 1.00 65.94 76 ASN A N 1
ATOM 649 C CA . ASN A 1 76 ? 25.539 -7.568 -18.516 1.00 65.94 76 ASN A CA 1
ATOM 650 C C . ASN A 1 76 ? 26.805 -6.703 -18.423 1.00 65.94 76 ASN A C 1
ATOM 652 O O . ASN A 1 76 ? 27.160 -6.021 -19.385 1.00 65.94 76 ASN A O 1
ATOM 656 N N . GLY A 1 77 ? 27.414 -6.677 -17.234 1.00 49.31 77 GLY A N 1
ATOM 657 C CA . GLY A 1 77 ? 28.626 -5.918 -16.906 1.00 49.31 77 GLY A CA 1
ATOM 658 C C . GLY A 1 77 ? 28.892 -5.888 -15.412 1.00 4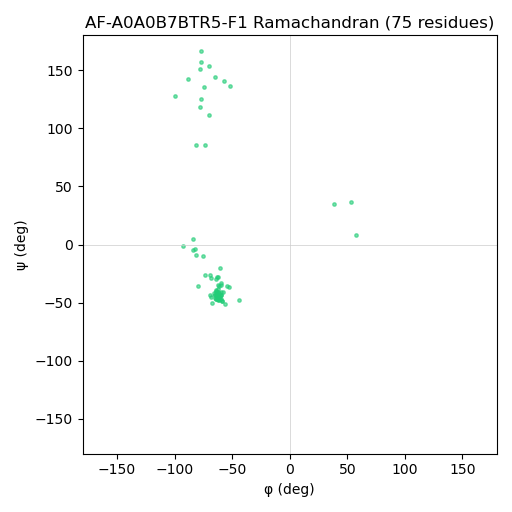9.31 77 GLY A C 1
ATOM 659 O O . GLY A 1 77 ? 28.217 -5.085 -14.732 1.00 49.31 77 GLY A O 1
#

pLDDT: mean 90.73, std 7.05, range [49.31, 97.38]

Organism: NCBI:txid1028688

Solvent-accessible surface area (backbone atoms only — not comparable to full-atom values): 4784 Å² total; per-residue (Å²): 135,54,73,67,60,52,52,54,49,51,53,51,49,52,54,50,50,36,59,74,71,66,59,57,86,88,67,73,73,53,73,65,60,57,44,63,73,61,73,60,77,55,67,68,58,53,52,52,53,49,53,52,51,48,53,56,52,42,68,72,46,64,74,88,38,66,73,37,42,62,72,66,63,71,85,88,123

Radius of gyration: 18.79 Å; Cα contacts (8 Å, |Δi|>4): 29; chains: 1; bounding box: 44×19×53 Å

Sequence (77 aa):
MTKDIESKLNAFENRCLRKIMNIKWNEFRRSDEIRDMSGQPLVTTVIRKRRWRYVGHTLRRNDQRIPKQALKWEANG

Foldseek 3Di:
DDPVVLVVQLVVVLVVLCVVVVPDPVNPDDSVVSVVVVVDDRPVVVVVVVVVVVVVVLCPDDCPDPVNVVVVDDPPD

Mean predicted aligned error: 5.4 Å